Protein AF-A0A382LHZ3-F1 (afdb_monomer)

Structure (mmCIF, N/CA/C/O backbone):
data_AF-A0A382LHZ3-F1
#
_entry.id   AF-A0A382LHZ3-F1
#
loop_
_atom_site.group_PDB
_atom_site.id
_atom_site.type_symbol
_atom_site.label_atom_id
_atom_site.label_alt_id
_atom_site.label_comp_id
_atom_site.label_asym_id
_atom_site.label_entity_id
_atom_site.label_seq_id
_atom_site.pdbx_PDB_ins_code
_atom_site.Cartn_x
_atom_site.Cartn_y
_atom_site.Cartn_z
_atom_site.occupancy
_atom_site.B_iso_or_equiv
_atom_site.auth_seq_id
_atom_site.auth_comp_id
_atom_site.auth_asym_id
_atom_site.auth_atom_id
_atom_site.pdbx_PDB_model_num
ATOM 1 N N . GLN A 1 1 ? 5.634 12.168 -5.589 1.00 56.66 1 GLN A N 1
ATOM 2 C CA . GLN A 1 1 ? 4.703 11.183 -6.172 1.00 56.66 1 GLN A CA 1
ATOM 3 C C . GLN A 1 1 ? 4.532 10.104 -5.128 1.00 56.66 1 GLN A C 1
ATOM 5 O O . GLN A 1 1 ? 5.540 9.537 -4.720 1.00 56.66 1 GLN A O 1
ATOM 10 N N . ASP A 1 2 ? 3.311 9.886 -4.655 1.00 77.25 2 ASP A N 1
ATOM 11 C CA . ASP A 1 2 ? 3.055 8.919 -3.587 1.00 77.25 2 ASP A CA 1
ATOM 12 C C . ASP A 1 2 ? 3.020 7.493 -4.153 1.00 77.25 2 ASP A C 1
ATOM 14 O O . ASP A 1 2 ? 2.563 7.269 -5.279 1.00 77.25 2 ASP A O 1
ATOM 18 N N . LEU A 1 3 ? 3.547 6.529 -3.391 1.00 81.88 3 LEU A N 1
ATOM 19 C CA . LEU A 1 3 ? 3.600 5.115 -3.797 1.00 81.88 3 LEU A CA 1
ATOM 20 C C . LEU A 1 3 ? 2.207 4.472 -3.849 1.00 81.88 3 LEU A C 1
ATOM 22 O O . LEU A 1 3 ? 1.970 3.583 -4.671 1.00 81.88 3 LEU A O 1
ATOM 26 N N . TYR A 1 4 ? 1.305 4.950 -2.989 1.00 88.00 4 TYR A N 1
ATOM 27 C CA . TYR A 1 4 ? -0.050 4.445 -2.811 1.00 88.00 4 TYR A CA 1
ATOM 28 C C . TYR A 1 4 ? -1.033 5.596 -2.618 1.00 88.00 4 TYR A C 1
ATOM 30 O O . TYR A 1 4 ? -0.695 6.620 -2.023 1.00 88.00 4 TYR A O 1
ATOM 38 N N . LYS A 1 5 ? -2.269 5.385 -3.059 1.00 92.81 5 LYS A N 1
ATOM 39 C CA . LYS A 1 5 ? -3.426 6.20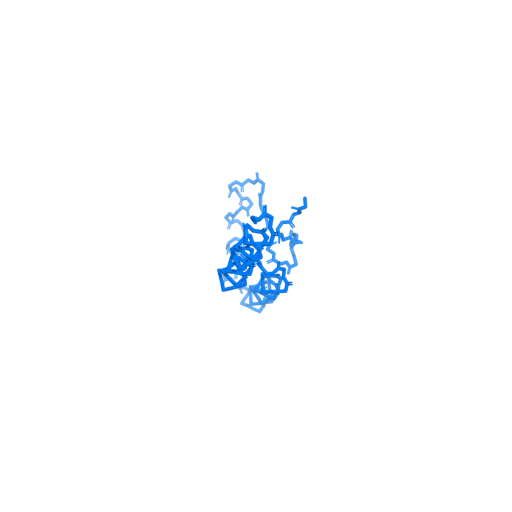0 -2.704 1.00 92.81 5 LYS A CA 1
ATOM 40 C C . LYS A 1 5 ? -3.980 5.754 -1.349 1.00 92.81 5 LYS A C 1
ATOM 42 O O . LYS A 1 5 ? -4.406 4.604 -1.197 1.00 92.81 5 LYS A O 1
ATOM 47 N N . GLU A 1 6 ? -3.977 6.670 -0.385 1.00 93.75 6 GLU A N 1
ATOM 48 C CA . GLU A 1 6 ? -4.513 6.445 0.962 1.00 93.75 6 GLU A CA 1
ATOM 49 C C . GLU A 1 6 ? -5.965 5.942 0.920 1.00 93.75 6 GLU A C 1
ATOM 51 O O . GLU A 1 6 ? -6.758 6.362 0.074 1.00 93.75 6 GLU A O 1
ATOM 56 N N . ASP A 1 7 ? -6.264 4.976 1.792 1.00 92.19 7 ASP A N 1
ATOM 57 C CA . ASP A 1 7 ? -7.557 4.302 1.983 1.00 92.19 7 ASP A CA 1
ATOM 58 C C . ASP A 1 7 ? -8.153 3.626 0.736 1.00 92.19 7 ASP A C 1
ATOM 60 O O . ASP A 1 7 ? -9.279 3.131 0.754 1.00 92.19 7 ASP A O 1
ATOM 64 N N . SER A 1 8 ? -7.374 3.537 -0.342 1.00 93.69 8 SER A N 1
ATOM 65 C CA . SER A 1 8 ? -7.734 2.828 -1.570 1.00 93.69 8 SER A CA 1
ATOM 66 C C . SER A 1 8 ? -6.745 1.716 -1.892 1.00 93.69 8 SER A C 1
ATOM 68 O O . SER A 1 8 ? -7.159 0.650 -2.326 1.00 93.69 8 SER A O 1
ATOM 70 N N . GLU A 1 9 ? -5.448 1.960 -1.718 1.00 95.94 9 GLU A N 1
ATOM 71 C CA . GLU A 1 9 ? -4.366 1.037 -2.094 1.00 95.94 9 GLU A CA 1
ATOM 72 C C . GLU A 1 9 ? -3.493 0.662 -0.891 1.00 95.94 9 GLU A C 1
ATOM 74 O O . GLU A 1 9 ? -2.872 -0.399 -0.874 1.00 95.94 9 GLU A O 1
ATOM 79 N N . ALA A 1 10 ? -3.463 1.525 0.124 1.00 95.50 10 ALA A N 1
ATOM 80 C CA . ALA A 1 10 ? -2.847 1.275 1.416 1.00 95.50 10 ALA A CA 1
ATOM 81 C C . ALA A 1 10 ? -3.575 2.083 2.493 1.00 95.50 10 ALA A C 1
ATOM 83 O O . ALA A 1 10 ? -3.993 3.217 2.258 1.00 95.50 10 ALA A O 1
ATOM 84 N N . VAL A 1 11 ? -3.692 1.507 3.686 1.00 96.50 11 VAL A N 1
ATOM 85 C CA . VAL A 1 11 ? -4.215 2.207 4.860 1.00 96.50 11 VAL A CA 1
ATOM 86 C C . VAL A 1 11 ? -3.047 2.909 5.545 1.00 96.50 11 VAL A C 1
ATOM 88 O O . VAL A 1 11 ? -2.144 2.245 6.057 1.00 96.50 11 VAL A O 1
ATOM 91 N N . MET A 1 12 ? -3.053 4.239 5.538 1.00 95.75 12 MET A N 1
ATOM 92 C CA . MET A 1 12 ? -2.045 5.049 6.229 1.00 95.75 12 MET A CA 1
ATOM 93 C C . MET A 1 12 ? -2.453 5.267 7.693 1.00 95.75 12 MET A C 1
ATOM 95 O O . MET A 1 12 ? -3.579 4.966 8.089 1.00 95.75 12 MET A O 1
ATOM 99 N N . PHE A 1 13 ? -1.535 5.770 8.512 1.00 97.19 13 PHE A N 1
ATOM 100 C CA . PHE A 1 13 ? -1.801 6.191 9.887 1.00 97.19 13 PHE A CA 1
ATOM 101 C C . PHE A 1 13 ? -0.805 7.281 10.287 1.00 97.19 13 PHE A C 1
ATOM 103 O O . PHE A 1 13 ? 0.324 7.324 9.797 1.00 97.19 13 PHE A O 1
ATOM 110 N N . SER A 1 14 ? -1.220 8.150 11.198 1.00 97.31 14 SER A N 1
ATOM 111 C CA . SER A 1 14 ? -0.459 9.306 11.680 1.00 97.31 14 SER A CA 1
ATOM 112 C C . SER A 1 14 ? -0.040 9.187 13.148 1.00 97.31 14 SER A C 1
ATOM 114 O O . SER A 1 14 ? 0.815 9.938 13.618 1.00 97.31 14 SER A O 1
ATOM 116 N N . SER A 1 15 ? -0.609 8.221 13.876 1.00 98.50 15 SER A N 1
ATOM 117 C CA . SER A 1 15 ? -0.319 7.962 15.287 1.00 98.50 15 SER A CA 1
ATOM 118 C C . SER A 1 15 ? -0.302 6.469 15.605 1.00 98.50 15 SER A C 1
ATOM 120 O O . SER A 1 15 ? -0.804 5.632 14.848 1.00 98.50 15 SER A O 1
ATOM 122 N N . ARG A 1 16 ? 0.279 6.125 16.757 1.00 98.50 16 ARG A N 1
ATOM 123 C CA . ARG A 1 16 ? 0.271 4.749 17.265 1.00 98.50 16 ARG A CA 1
ATOM 124 C C . ARG A 1 16 ? -1.154 4.295 17.575 1.00 98.50 16 ARG A C 1
ATOM 126 O O . ARG A 1 16 ? -1.499 3.147 17.314 1.00 98.50 16 ARG A O 1
ATOM 133 N N . GLU A 1 17 ? -1.952 5.180 18.153 1.00 98.62 17 GLU A N 1
ATOM 134 C CA . GLU A 1 17 ? -3.326 4.917 18.562 1.00 98.62 17 GLU A CA 1
ATOM 135 C C . GLU A 1 17 ? -4.183 4.584 17.334 1.00 98.62 17 GLU A C 1
ATOM 137 O O . GLU A 1 17 ? -4.850 3.550 17.312 1.00 98.62 17 GLU A O 1
ATOM 142 N N . GLU A 1 18 ? -4.059 5.385 16.273 1.00 98.31 18 GLU A N 1
ATOM 143 C CA . GLU A 1 18 ? -4.735 5.161 14.993 1.00 98.31 18 GLU A CA 1
ATOM 144 C C . GLU A 1 18 ? -4.290 3.852 14.319 1.00 98.31 18 GLU A C 1
ATOM 146 O O . GLU A 1 18 ? -5.126 3.110 13.802 1.00 98.31 18 GLU A O 1
ATOM 151 N N . LEU A 1 19 ? -2.992 3.520 14.362 1.00 98.31 19 LEU A N 1
ATOM 152 C CA . LEU A 1 19 ? -2.489 2.235 13.862 1.00 98.31 19 LEU A CA 1
ATOM 153 C C . LEU A 1 19 ? -3.182 1.060 14.563 1.00 98.31 19 LEU A C 1
ATOM 155 O O . LEU A 1 19 ? -3.659 0.140 13.900 1.00 98.31 19 LEU A O 1
ATOM 159 N N . ILE A 1 20 ? -3.247 1.083 15.897 1.00 98.50 20 ILE A N 1
ATOM 160 C CA . ILE A 1 20 ? -3.855 0.004 16.688 1.00 98.50 20 ILE A CA 1
ATOM 161 C C . ILE A 1 20 ? -5.355 -0.103 16.391 1.00 98.50 20 ILE A C 1
ATOM 163 O O . ILE A 1 20 ? -5.872 -1.213 16.232 1.00 98.50 20 ILE A O 1
ATOM 167 N N . GLU A 1 21 ? -6.056 1.025 16.296 1.00 98.56 21 GLU A N 1
ATOM 168 C CA . GLU A 1 21 ? -7.476 1.062 15.945 1.00 98.56 21 GLU A CA 1
ATOM 169 C C . GLU A 1 21 ? -7.725 0.446 14.563 1.00 98.56 21 GLU A C 1
ATOM 171 O O . GLU A 1 21 ? -8.514 -0.497 14.435 1.00 98.56 21 GLU A O 1
ATOM 176 N N . LYS A 1 22 ? -6.989 0.909 13.547 1.00 98.06 22 LYS A N 1
ATOM 177 C CA . LYS A 1 22 ? -7.096 0.410 12.173 1.00 98.06 22 LYS A CA 1
ATOM 178 C C . LYS A 1 22 ? -6.752 -1.078 12.100 1.00 98.06 22 LYS A C 1
ATOM 180 O O . LYS A 1 22 ? -7.515 -1.840 11.511 1.00 98.06 22 LYS A O 1
ATOM 185 N N . CYS A 1 23 ? -5.687 -1.538 12.760 1.00 97.81 23 CYS A N 1
ATOM 186 C CA . CYS A 1 23 ? -5.359 -2.965 12.840 1.00 97.81 23 CYS A CA 1
ATOM 187 C C . C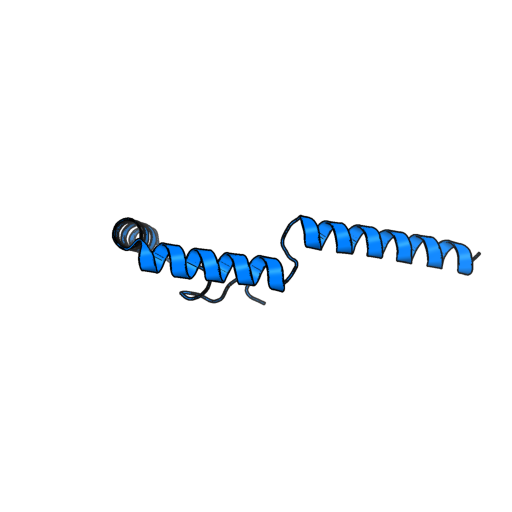YS A 1 23 ? -6.519 -3.793 13.411 1.00 97.81 23 CYS A C 1
ATOM 189 O O . CYS A 1 23 ? -6.943 -4.766 12.789 1.00 97.81 23 CYS A O 1
ATOM 191 N N . ASN A 1 24 ? -7.070 -3.399 14.562 1.00 98.44 24 ASN A N 1
ATOM 192 C CA . ASN A 1 24 ? -8.184 -4.115 15.189 1.00 98.44 24 ASN A CA 1
ATOM 193 C C . ASN A 1 24 ? -9.441 -4.139 14.312 1.00 98.44 24 ASN A C 1
ATOM 195 O O . ASN A 1 24 ? -10.163 -5.139 14.304 1.00 98.44 24 ASN A O 1
ATOM 199 N N . TRP A 1 25 ? -9.710 -3.057 13.582 1.00 98.38 25 TRP A N 1
ATOM 200 C CA . TRP A 1 25 ? -10.836 -2.985 12.660 1.00 98.38 25 TRP A CA 1
ATOM 201 C C . TRP A 1 25 ? -10.625 -3.894 11.443 1.00 98.38 25 TRP A C 1
ATOM 203 O O . TRP A 1 25 ? -11.468 -4.746 11.164 1.00 98.38 25 TRP A O 1
ATOM 213 N N . TYR A 1 26 ? -9.483 -3.796 10.756 1.00 97.62 26 TYR A N 1
ATOM 214 C CA . TYR A 1 26 ? -9.202 -4.591 9.552 1.00 97.62 26 TYR A CA 1
ATOM 215 C C . TYR A 1 26 ? -9.017 -6.085 9.838 1.00 97.62 26 TYR A C 1
ATOM 217 O O . TYR A 1 26 ? -9.265 -6.899 8.952 1.00 97.62 26 TYR A O 1
ATOM 225 N N . LEU A 1 27 ? -8.645 -6.476 11.062 1.00 97.69 27 LEU A N 1
ATOM 226 C CA . LEU A 1 27 ? -8.640 -7.881 11.493 1.00 97.69 27 LEU A CA 1
ATOM 227 C C . LEU A 1 27 ? -10.049 -8.483 11.623 1.00 97.69 27 LEU A C 1
ATOM 229 O O . LEU A 1 27 ? -10.184 -9.700 11.602 1.00 97.69 27 LEU A O 1
ATOM 233 N N . LYS A 1 28 ? -11.088 -7.650 11.756 1.00 98.38 28 LYS A N 1
ATOM 234 C CA . LYS A 1 28 ? -12.496 -8.078 11.855 1.00 98.38 28 LYS A CA 1
ATOM 235 C C . LYS A 1 28 ? -13.282 -7.883 10.554 1.00 98.38 28 LYS A C 1
ATOM 237 O O . LYS A 1 28 ? -14.417 -8.335 10.467 1.00 98.38 28 LYS A O 1
ATOM 242 N N . ASN A 1 29 ? -12.702 -7.192 9.572 1.00 98.25 29 ASN A N 1
ATOM 243 C CA . ASN A 1 29 ? -13.346 -6.821 8.312 1.00 98.25 29 ASN A CA 1
ATOM 244 C C . ASN A 1 29 ? -12.542 -7.379 7.130 1.00 98.25 29 ASN A C 1
ATOM 246 O O . ASN A 1 29 ? -11.860 -6.644 6.411 1.00 98.25 29 ASN A O 1
ATOM 250 N N . ASP A 1 30 ? -12.613 -8.699 6.955 1.00 97.62 30 ASP A N 1
ATOM 251 C CA . ASP A 1 30 ? -11.855 -9.450 5.950 1.00 97.62 30 ASP A CA 1
ATOM 252 C C . ASP A 1 30 ? -12.059 -8.922 4.531 1.00 97.62 30 ASP A C 1
ATOM 254 O O . ASP A 1 30 ? -11.077 -8.682 3.830 1.00 97.62 30 ASP A O 1
ATOM 258 N N . ASP A 1 31 ? -13.306 -8.653 4.143 1.00 98.25 31 ASP A N 1
ATOM 259 C CA . ASP A 1 31 ? -13.638 -8.157 2.805 1.00 98.25 31 ASP A CA 1
ATOM 260 C C . ASP A 1 31 ? -12.914 -6.844 2.495 1.00 98.25 31 ASP A C 1
ATOM 262 O O . ASP A 1 31 ? -12.277 -6.701 1.451 1.00 98.25 31 ASP A O 1
ATOM 266 N N . LYS A 1 32 ? -12.930 -5.902 3.446 1.00 97.69 32 LYS A N 1
ATOM 267 C CA . LYS A 1 32 ? -12.270 -4.600 3.299 1.00 97.69 32 LYS A CA 1
ATOM 268 C C . LYS A 1 32 ? -10.752 -4.717 3.310 1.00 97.69 32 LYS A C 1
ATOM 270 O O . 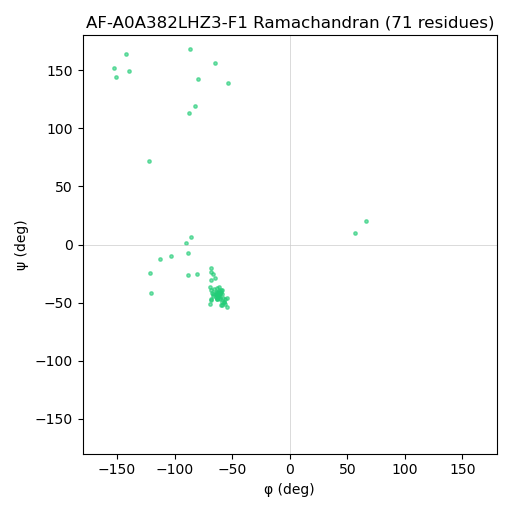LYS A 1 32 ? -10.075 -4.026 2.551 1.00 97.69 32 LYS A O 1
ATOM 275 N N . ARG A 1 33 ? -10.203 -5.622 4.124 1.00 97.38 33 ARG A N 1
ATOM 276 C CA . ARG A 1 33 ? -8.766 -5.923 4.123 1.00 97.38 33 ARG A CA 1
ATOM 277 C C . ARG A 1 33 ? -8.319 -6.497 2.774 1.00 97.38 33 ARG A C 1
ATOM 279 O O . ARG A 1 33 ? -7.285 -6.087 2.252 1.00 97.38 33 ARG A O 1
ATOM 286 N N . ILE A 1 34 ? -9.094 -7.424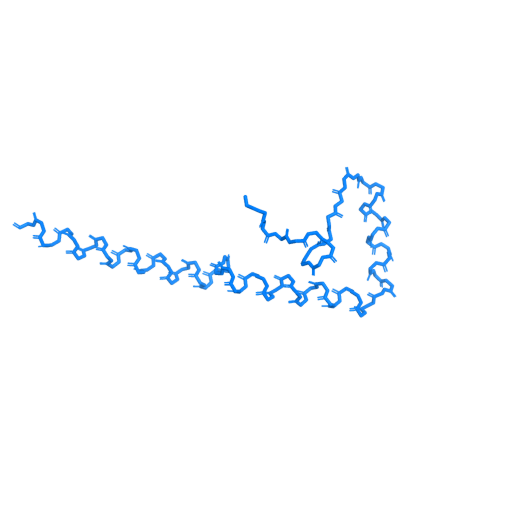 2.210 1.00 98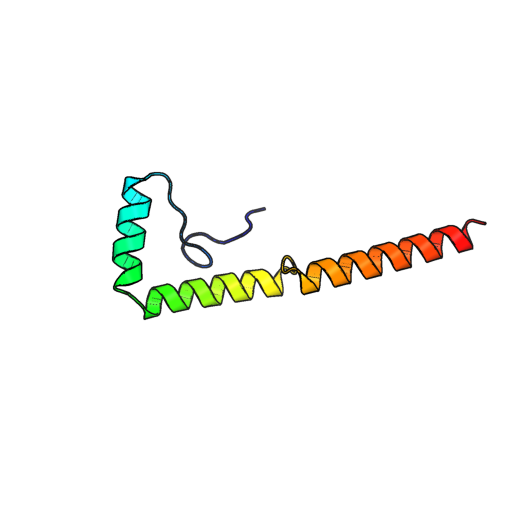.00 34 ILE A N 1
ATOM 287 C CA . ILE A 1 34 ? -8.819 -8.053 0.911 1.00 98.00 34 ILE A CA 1
ATOM 288 C C . ILE A 1 34 ? -8.950 -7.033 -0.227 1.00 98.00 34 ILE A C 1
ATOM 290 O O . ILE A 1 34 ? -8.100 -7.012 -1.116 1.00 98.00 34 ILE A O 1
ATOM 294 N N . GLU A 1 35 ? -9.964 -6.165 -0.189 1.00 97.94 35 GLU A N 1
ATOM 295 C CA . GLU A 1 35 ? -10.173 -5.088 -1.166 1.00 97.94 35 GLU A CA 1
ATOM 296 C C . GLU A 1 35 ? -8.930 -4.195 -1.291 1.00 97.94 35 GLU A C 1
ATOM 298 O O . GLU A 1 35 ? -8.374 -4.060 -2.385 1.00 97.94 35 GLU A O 1
ATOM 303 N N . ILE A 1 36 ? -8.431 -3.670 -0.167 1.00 97.25 36 ILE A N 1
ATOM 304 C CA . ILE A 1 36 ? -7.250 -2.796 -0.157 1.00 97.25 36 ILE A CA 1
ATOM 305 C C . ILE A 1 36 ? -5.988 -3.559 -0.565 1.00 97.25 36 ILE A C 1
ATOM 307 O O . ILE A 1 36 ? -5.201 -3.055 -1.364 1.00 97.25 36 ILE A O 1
ATOM 311 N N . ALA A 1 37 ? -5.795 -4.790 -0.078 1.00 96.62 37 ALA A N 1
ATOM 312 C CA . ALA A 1 37 ? -4.636 -5.602 -0.450 1.00 96.62 37 ALA A CA 1
ATOM 313 C C . ALA A 1 37 ? -4.577 -5.865 -1.966 1.00 96.62 37 ALA A C 1
ATOM 315 O O . ALA A 1 37 ? -3.508 -5.780 -2.581 1.00 96.62 37 ALA A O 1
ATOM 316 N N . ASN A 1 38 ? -5.726 -6.141 -2.587 1.00 97.69 38 ASN A N 1
ATOM 317 C CA . ASN A 1 38 ? -5.824 -6.348 -4.028 1.00 97.69 38 ASN A CA 1
ATOM 318 C C . ASN A 1 38 ? -5.534 -5.062 -4.809 1.00 97.69 38 ASN A C 1
ATOM 320 O O . ASN A 1 38 ? -4.777 -5.103 -5.782 1.00 97.69 38 ASN A O 1
ATOM 324 N N . ALA A 1 39 ? -6.085 -3.928 -4.372 1.00 97.19 39 ALA A N 1
ATOM 325 C CA . ALA A 1 39 ? -5.838 -2.63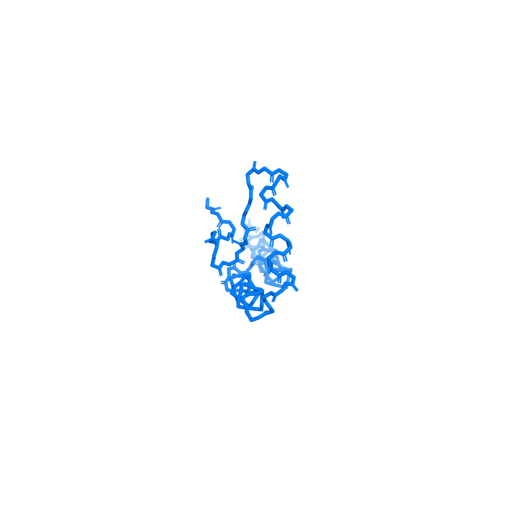0 -4.991 1.00 97.19 39 ALA A CA 1
ATOM 326 C C . ALA A 1 39 ? -4.358 -2.216 -4.887 1.00 97.19 39 ALA A C 1
ATOM 328 O O . ALA A 1 39 ? -3.750 -1.863 -5.899 1.00 97.19 39 ALA A O 1
ATOM 329 N N . GLY A 1 40 ? -3.737 -2.362 -3.712 1.00 95.25 40 GLY A N 1
ATOM 330 C CA . GLY A 1 40 ? -2.309 -2.100 -3.507 1.00 95.25 40 GLY A CA 1
ATOM 331 C C . GLY A 1 40 ? -1.411 -2.994 -4.364 1.00 95.25 40 GLY A C 1
ATOM 332 O O . GLY A 1 40 ? -0.464 -2.519 -4.996 1.00 95.25 40 GLY A O 1
ATOM 333 N N . ARG A 1 41 ? -1.744 -4.285 -4.488 1.00 95.38 41 ARG A N 1
ATOM 334 C CA . ARG A 1 41 ? -1.027 -5.204 -5.385 1.00 95.38 41 ARG A CA 1
ATOM 335 C C . ARG A 1 41 ? -1.175 -4.807 -6.855 1.00 95.38 41 ARG A C 1
ATOM 337 O O . ARG A 1 41 ? -0.186 -4.815 -7.588 1.00 95.38 41 ARG A O 1
ATOM 344 N N . ALA A 1 42 ? -2.387 -4.473 -7.298 1.00 95.12 42 ALA A N 1
ATOM 345 C CA . ALA A 1 42 ? -2.635 -4.023 -8.666 1.00 95.12 42 ALA A CA 1
ATOM 346 C C . ALA A 1 42 ? -1.861 -2.732 -8.976 1.00 95.12 42 ALA A C 1
ATOM 348 O O . ALA A 1 42 ? -1.247 -2.613 -10.041 1.00 95.12 42 ALA A O 1
ATOM 349 N N . ARG A 1 43 ? -1.804 -1.796 -8.020 1.00 94.06 43 ARG A N 1
ATOM 350 C CA . ARG A 1 43 ? -0.994 -0.580 -8.126 1.00 94.06 43 ARG A CA 1
ATOM 351 C C . ARG A 1 43 ? 0.496 -0.890 -8.279 1.00 94.06 43 ARG A C 1
ATOM 353 O O . ARG A 1 43 ? 1.134 -0.326 -9.168 1.00 94.06 43 ARG A O 1
ATOM 360 N N . CYS A 1 44 ? 1.025 -1.799 -7.462 1.00 92.88 44 CYS A N 1
ATOM 361 C CA . CYS A 1 44 ? 2.428 -2.218 -7.488 1.00 92.88 44 CYS A CA 1
ATOM 362 C C . CYS A 1 44 ? 2.868 -2.758 -8.844 1.00 92.88 44 CYS A C 1
ATOM 364 O O . CYS A 1 44 ? 3.845 -2.279 -9.424 1.00 92.88 44 CYS A O 1
ATOM 366 N N . ILE A 1 45 ? 2.080 -3.680 -9.389 1.00 93.69 45 ILE A N 1
ATOM 367 C CA . ILE A 1 45 ? 2.361 -4.298 -10.685 1.00 93.69 45 ILE A CA 1
ATOM 368 C C . ILE A 1 45 ? 2.199 -3.276 -11.817 1.00 93.69 45 ILE A C 1
ATOM 370 O O . ILE A 1 45 ? 3.075 -3.154 -12.667 1.00 93.69 45 ILE A O 1
ATOM 374 N N . SER A 1 46 ? 1.106 -2.504 -11.824 1.00 92.94 46 SER A N 1
ATOM 375 C CA . SER A 1 46 ? 0.839 -1.523 -12.893 1.00 92.94 46 SER A CA 1
ATOM 376 C C . SER A 1 46 ? 1.860 -0.385 -12.949 1.00 92.94 46 SER A C 1
ATOM 378 O O . SER A 1 46 ? 2.116 0.158 -14.019 1.00 92.94 46 SER A O 1
ATOM 380 N N . SER A 1 47 ? 2.461 -0.037 -11.811 1.00 91.88 47 SER A N 1
ATOM 381 C CA . SER A 1 47 ? 3.488 1.006 -11.724 1.00 91.88 47 SER A CA 1
ATOM 382 C C . SER A 1 47 ? 4.906 0.474 -11.951 1.00 91.88 47 SER A C 1
ATOM 384 O O . SER A 1 47 ? 5.847 1.264 -11.991 1.00 91.88 47 SER A O 1
ATOM 386 N N . GLY A 1 48 ? 5.081 -0.849 -12.054 1.00 91.81 48 GLY A N 1
ATOM 387 C CA . GLY A 1 48 ? 6.367 -1.488 -12.328 1.00 91.81 48 GLY A CA 1
ATOM 388 C C . GLY A 1 48 ? 7.414 -1.331 -11.221 1.00 91.81 48 GLY A C 1
ATOM 389 O O . GLY A 1 48 ? 8.611 -1.458 -11.483 1.00 91.81 48 GLY A O 1
ATOM 390 N N . TYR A 1 49 ? 6.996 -1.030 -9.987 1.00 88.50 49 TYR A N 1
ATOM 391 C CA . TYR A 1 49 ? 7.910 -0.997 -8.842 1.00 88.50 49 TYR A CA 1
ATOM 392 C C . TYR A 1 49 ? 8.026 -2.345 -8.123 1.00 88.50 49 TYR A C 1
ATOM 394 O O . TYR A 1 49 ? 8.777 -2.449 -7.154 1.00 88.50 49 TYR A O 1
ATOM 402 N N . ASP A 1 50 ? 7.343 -3.385 -8.606 1.00 93.38 50 ASP A N 1
ATOM 403 C CA . ASP A 1 50 ? 7.660 -4.753 -8.217 1.00 93.38 50 ASP A CA 1
ATOM 404 C C . ASP A 1 50 ? 9.062 -5.155 -8.709 1.00 93.38 50 ASP A C 1
ATOM 406 O O . ASP A 1 50 ? 9.598 -4.616 -9.682 1.00 93.38 50 ASP A O 1
ATOM 410 N N . VAL A 1 51 ? 9.657 -6.135 -8.029 1.00 94.38 51 VAL A N 1
ATOM 411 C CA . VAL A 1 51 ? 11.031 -6.578 -8.297 1.00 94.38 51 VAL A CA 1
ATOM 412 C C . VAL A 1 51 ? 11.204 -7.069 -9.736 1.00 94.38 51 VAL A C 1
ATOM 414 O O . VAL A 1 51 ? 12.223 -6.777 -10.357 1.00 94.38 51 VAL A O 1
ATOM 417 N N . VAL A 1 52 ? 10.225 -7.785 -10.297 1.00 95.31 52 VAL A N 1
ATOM 418 C CA . VAL A 1 52 ? 10.339 -8.356 -11.646 1.00 95.31 52 VAL A CA 1
ATOM 419 C C . VAL A 1 52 ? 10.338 -7.247 -12.691 1.00 95.31 52 VAL A C 1
ATOM 421 O O . VAL A 1 52 ? 11.202 -7.233 -13.568 1.00 95.31 52 VAL A O 1
ATOM 424 N N . SER A 1 53 ? 9.405 -6.302 -12.593 1.00 95.50 53 SER A N 1
ATOM 425 C CA . SER A 1 53 ? 9.351 -5.152 -13.500 1.00 95.50 53 SER A CA 1
ATOM 426 C C . SER A 1 53 ? 10.603 -4.283 -13.388 1.00 95.50 53 SER A C 1
ATOM 428 O O . SER A 1 53 ? 11.176 -3.901 -14.410 1.00 95.50 53 SER A O 1
ATOM 430 N N . ARG A 1 54 ? 11.094 -4.047 -12.164 1.00 94.50 54 ARG A N 1
ATOM 431 C CA . ARG A 1 54 ? 12.317 -3.269 -11.937 1.00 94.50 54 ARG A CA 1
ATOM 432 C C . ARG A 1 54 ? 13.551 -3.928 -12.550 1.00 94.50 54 ARG A C 1
ATOM 434 O O . ARG A 1 54 ? 14.342 -3.246 -13.191 1.00 94.50 54 ARG A O 1
ATOM 441 N N . MET A 1 55 ? 13.695 -5.244 -12.399 1.00 97.06 55 MET A N 1
ATOM 442 C CA . MET A 1 55 ? 14.820 -5.978 -12.983 1.00 97.06 55 MET A CA 1
ATOM 443 C C . MET A 1 55 ? 14.782 -5.974 -14.511 1.00 97.06 55 MET A C 1
ATOM 445 O O . MET A 1 55 ? 15.825 -5.814 -15.137 1.00 97.06 55 MET A O 1
ATOM 449 N N . LYS A 1 56 ? 13.597 -6.089 -15.125 1.00 96.62 56 LYS A N 1
ATOM 450 C CA . LYS A 1 56 ? 13.455 -5.953 -16.584 1.00 96.62 56 LYS A CA 1
ATOM 451 C C . LYS A 1 56 ? 13.893 -4.575 -17.070 1.00 96.62 56 LYS A C 1
ATOM 453 O O . LYS A 1 56 ? 14.590 -4.491 -18.075 1.00 96.62 56 LYS A O 1
ATOM 458 N N . GLN A 1 57 ? 13.515 -3.522 -16.343 1.00 95.81 57 GLN A N 1
ATOM 459 C CA . GLN A 1 57 ? 13.964 -2.167 -16.649 1.00 95.81 57 GLN A CA 1
ATOM 460 C C . GLN A 1 57 ? 15.496 -2.081 -16.598 1.00 95.81 57 GLN A C 1
ATOM 462 O O . GLN A 1 57 ? 16.109 -1.631 -17.555 1.00 95.81 57 GLN A O 1
ATOM 467 N N . TRP A 1 58 ? 16.117 -2.583 -15.527 1.00 96.50 58 TRP A N 1
ATOM 468 C CA . TRP A 1 58 ? 17.573 -2.535 -15.366 1.00 96.50 58 TRP A CA 1
ATOM 469 C C . TRP A 1 58 ? 18.329 -3.296 -16.450 1.00 96.50 58 TRP A C 1
ATOM 471 O O . TRP A 1 58 ? 19.344 -2.808 -16.936 1.00 96.50 58 TRP A O 1
ATOM 481 N N . VAL A 1 59 ? 17.846 -4.476 -16.842 1.00 97.31 59 VAL A N 1
ATOM 482 C CA . VAL A 1 59 ? 18.443 -5.233 -17.951 1.00 97.31 59 VAL A CA 1
ATOM 483 C C . VAL A 1 59 ? 18.374 -4.421 -19.245 1.00 97.31 59 VAL A C 1
ATOM 485 O O . VAL A 1 59 ? 19.398 -4.261 -19.901 1.00 97.31 59 VAL A O 1
ATOM 488 N N . GLY A 1 60 ? 17.216 -3.832 -19.563 1.00 96.69 60 GLY A N 1
ATOM 489 C CA . GLY A 1 60 ? 17.072 -2.982 -20.749 1.00 96.69 60 GLY A CA 1
ATOM 490 C C . GLY A 1 60 ? 17.947 -1.723 -20.708 1.00 9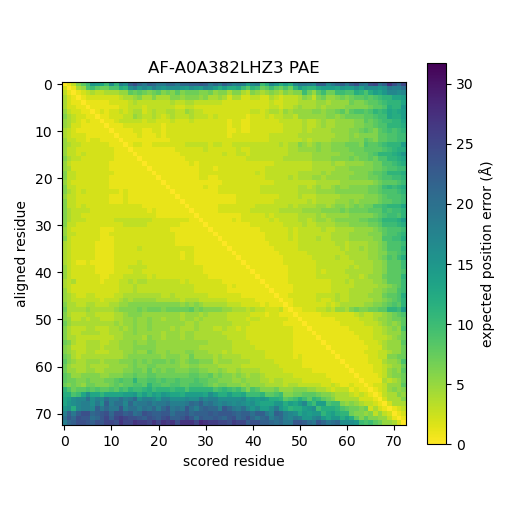6.69 60 GLY A C 1
ATOM 491 O O . GLY A 1 60 ? 18.524 -1.333 -21.726 1.00 96.69 60 GLY A O 1
ATOM 492 N N . ASP A 1 61 ? 18.101 -1.111 -19.531 1.00 96.19 61 ASP A N 1
ATOM 493 C CA . ASP A 1 61 ? 18.983 0.042 -19.325 1.00 96.19 61 ASP A CA 1
ATOM 494 C C . ASP A 1 61 ? 20.451 -0.344 -19.607 1.00 96.19 61 ASP A C 1
ATOM 496 O O . ASP A 1 61 ? 21.143 0.348 -20.355 1.00 96.19 61 ASP A O 1
ATOM 500 N N . ILE A 1 62 ? 20.905 -1.495 -19.093 1.00 96.81 62 ILE A N 1
ATOM 501 C CA . ILE A 1 62 ? 22.260 -2.026 -19.323 1.00 96.81 62 ILE A CA 1
ATOM 502 C C . ILE A 1 62 ? 22.497 -2.341 -20.804 1.00 96.81 62 ILE A C 1
ATOM 504 O O . ILE A 1 62 ? 23.528 -1.948 -21.350 1.00 96.81 62 ILE A O 1
ATOM 508 N N . GLU A 1 63 ? 21.561 -3.021 -21.468 1.00 96.25 63 GLU A N 1
ATOM 509 C CA . GLU A 1 63 ? 21.651 -3.335 -22.902 1.00 96.25 63 GLU A CA 1
ATOM 510 C C . GLU A 1 63 ? 21.765 -2.059 -23.747 1.00 96.25 63 GLU A C 1
ATOM 512 O O . GLU A 1 63 ? 22.605 -1.968 -24.646 1.00 96.25 63 GLU A O 1
ATOM 517 N N . THR A 1 64 ? 20.978 -1.036 -23.403 1.00 95.69 64 THR A N 1
ATOM 518 C CA . THR A 1 64 ? 21.009 0.271 -24.070 1.00 95.69 64 THR A CA 1
ATOM 519 C C . THR A 1 64 ? 22.361 0.964 -23.894 1.00 95.69 64 THR A C 1
ATOM 521 O O . THR A 1 64 ? 22.894 1.541 -24.844 1.00 95.69 64 THR A O 1
ATOM 524 N N . TRP A 1 65 ? 22.931 0.933 -22.687 1.00 94.88 65 TRP A N 1
ATOM 525 C CA . TRP A 1 65 ? 24.233 1.548 -22.413 1.00 94.88 65 TRP A CA 1
ATOM 526 C C . TRP A 1 65 ? 25.380 0.821 -23.107 1.00 94.88 65 TRP A C 1
ATOM 528 O O . TRP A 1 65 ? 26.281 1.476 -23.634 1.00 94.88 65 TRP A O 1
ATOM 538 N N . LEU A 1 66 ? 25.332 -0.514 -23.148 1.00 91.88 66 LEU A N 1
ATOM 539 C CA . LEU A 1 66 ? 26.306 -1.311 -23.885 1.00 91.88 66 LEU A CA 1
ATOM 540 C C . LEU A 1 66 ? 26.297 -0.922 -25.363 1.00 91.88 66 LEU A C 1
ATOM 542 O O . LEU A 1 66 ? 27.342 -0.554 -25.885 1.00 91.88 66 LEU A O 1
ATOM 546 N N . HIS A 1 67 ? 25.130 -0.913 -26.009 1.00 87.44 67 HIS A N 1
ATOM 547 C CA . HIS A 1 67 ? 25.008 -0.573 -27.428 1.00 87.44 67 HIS A CA 1
ATOM 548 C C . HIS A 1 67 ? 25.588 0.807 -27.776 1.00 87.44 67 HIS A C 1
ATOM 550 O O . HIS A 1 67 ? 26.396 0.906 -28.696 1.00 87.44 67 HIS A O 1
ATOM 556 N N . LYS A 1 68 ? 25.257 1.845 -26.995 1.00 83.00 68 LYS A N 1
ATOM 557 C CA . LYS A 1 68 ? 25.788 3.205 -27.208 1.00 83.00 68 LYS A CA 1
ATOM 558 C C . LYS A 1 68 ? 27.311 3.266 -27.110 1.00 83.00 68 LYS A C 1
ATOM 560 O O . LYS A 1 68 ? 27.957 3.932 -27.903 1.00 83.00 68 LYS A O 1
ATOM 565 N N . THR A 1 69 ? 27.889 2.518 -26.174 1.00 76.00 69 THR A N 1
ATOM 566 C CA . THR A 1 69 ? 29.344 2.501 -25.966 1.00 76.00 69 THR A CA 1
ATOM 567 C C . THR A 1 69 ? 30.098 1.887 -27.156 1.00 76.00 69 THR A C 1
ATOM 569 O O . THR A 1 69 ? 31.260 2.219 -27.359 1.00 76.00 69 THR A O 1
ATOM 572 N N . TYR A 1 70 ? 29.457 1.016 -27.947 1.00 65.31 70 TYR A N 1
ATOM 573 C CA . TYR A 1 70 ? 30.057 0.414 -29.145 1.00 65.31 70 TYR A CA 1
ATOM 574 C C . TYR A 1 70 ? 29.852 1.235 -30.424 1.00 65.31 70 TYR A C 1
ATOM 576 O O . TYR A 1 70 ? 30.655 1.097 -31.338 1.00 65.31 70 TYR A O 1
ATOM 584 N N . GLU A 1 71 ? 28.799 2.053 -30.516 1.00 66.62 71 GLU A N 1
ATOM 585 C CA . GLU A 1 71 ?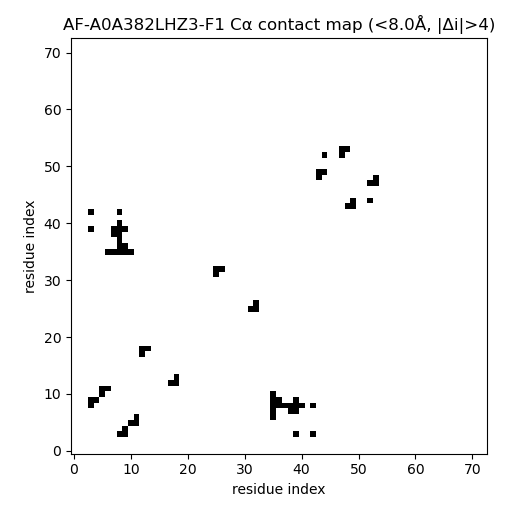 28.593 2.952 -31.666 1.00 66.62 71 GLU A CA 1
ATOM 586 C C . GLU A 1 71 ? 29.428 4.239 -31.574 1.00 66.62 71 GLU A C 1
ATOM 588 O O . GLU A 1 71 ? 29.760 4.823 -32.603 1.00 66.62 71 GLU A O 1
ATOM 593 N N . ASP A 1 72 ? 29.795 4.659 -30.359 1.00 58.62 72 ASP A N 1
ATOM 594 C CA . ASP A 1 72 ? 30.636 5.837 -30.102 1.00 58.62 72 ASP A CA 1
ATOM 595 C C . ASP A 1 72 ? 32.163 5.540 -30.157 1.00 58.62 72 ASP A C 1
ATOM 597 O O . ASP A 1 72 ? 32.969 6.417 -29.827 1.00 58.62 72 ASP A O 1
ATOM 601 N N . GLN A 1 73 ? 32.578 4.323 -30.554 1.00 51.72 73 GLN A N 1
ATOM 602 C CA . GLN A 1 73 ?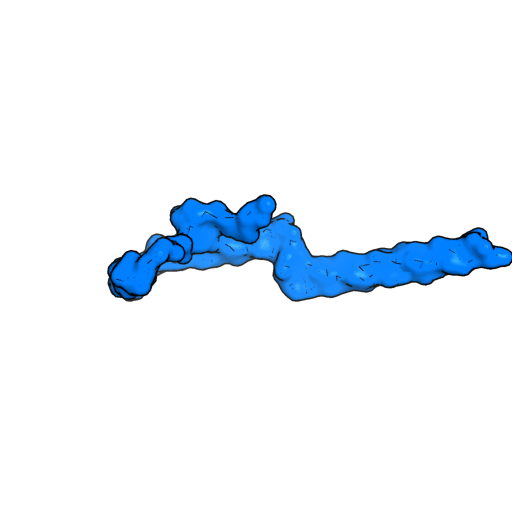 33.980 3.900 -30.778 1.00 51.72 73 GLN A CA 1
ATOM 603 C C . GLN A 1 73 ? 34.304 3.739 -32.265 1.00 51.72 73 GLN A C 1
ATOM 605 O O . GLN A 1 73 ? 35.437 4.119 -32.646 1.00 51.72 73 GLN A O 1
#

Secondary structure (DSSP, 8-state):
--SS-BTTTB---SSHHHHHHHHHHHTT-HHHHHHHHHHHHHHHHHTT-SHHHHHHHHHHHHHHHHHHHHH--

Solvent-accessible surface area (backbone atoms only — not comparable to full-atom values): 4235 Å² total; per-residue (Å²): 136,77,97,57,52,72,81,51,24,39,81,77,70,92,46,71,67,53,43,54,52,51,50,61,49,43,75,74,34,58,69,63,43,50,52,28,53,52,39,28,50,52,50,36,59,76,68,36,75,36,70,69,48,41,49,52,50,52,51,52,52,50,55,52,52,53,54,52,60,62,74,78,106

Sequence (73 aa):
QDLYKEDSEAVMFSSREELIEKCNWYLKNDDKRIEIANAGRARCISSGYDVVSRMKQWVGDIETWLHKTYEDQ

pLDDT: mean 92.45, std 10.03, range [51.72, 98.62]

Radius of gyration: 19.43 Å; Cα contacts (8 Å, |Δi|>4): 36; chains: 1; bounding box: 48×21×50 Å

InterPro domains:
  IPR055259 Spore protein YkvP/CgeB, glycosyl transferase-like domain [PF13524] (2-59)

Mean predicted aligned error: 4.99 Å

Foldseek 3Di:
DDLDDDLQQDPDDDDPVRVVVVVVVCVVVVVSVVRNPVNVVVSCVVVLVPPVSVVVVVVVVVVVVVVVVVVVD

Organism: NCBI:txid408172